Protein AF-A0A8H3LW29-F1 (afdb_monomer_lite)

InterPro domains:
  IPR013126 Heat shock protein 70 family [PF00012] (15-102)
  IPR013126 Heat shock protein 70 family [PTHR19375] (16-103)

Foldseek 3Di:
DDDDDDAAADPDDDPRHDHPLLRVQVVVVVVCVVVVDQEEEDEDAPPDDPSSVVSNVVNDPYHYDYPVVVVCVVVVVVPPPPDWDWDWDWDDDPPDTDIDIDIDDPPD

Sequence (108 aa):
MKEYIFVSSCSKTIKDCFISEEIISVLLEKLKERAKVKNAVIIVPIYLNISQYHSIKDTSLINFINSPITTTFAYGTNAKATEELSTLVFDLDCGIHNVSVLMKDLLK

pLDDT: mean 75.8, std 12.17, range [42.94, 90.06]

Organism: NCBI:txid94130

Structure (mmCIF, N/CA/C/O backbone):
data_AF-A0A8H3LW29-F1
#
_entry.id   AF-A0A8H3LW29-F1
#
loop_
_atom_site.group_PDB
_atom_site.id
_atom_site.type_symbol
_atom_site.label_atom_id
_atom_site.label_alt_id
_atom_site.label_comp_id
_atom_site.label_asym_id
_atom_site.label_entity_id
_atom_site.label_seq_id
_atom_site.pdbx_PDB_ins_code
_atom_site.Cartn_x
_atom_site.Cartn_y
_atom_site.Cartn_z
_atom_site.occupancy
_atom_site.B_iso_or_equiv
_atom_site.auth_seq_id
_atom_site.auth_comp_id
_atom_site.auth_asym_id
_atom_site.auth_atom_id
_atom_site.pdbx_PDB_model_num
ATOM 1 N N . MET A 1 1 ? 1.221 -22.840 -15.344 1.00 42.94 1 MET A N 1
ATOM 2 C CA . MET A 1 1 ? 2.519 -22.214 -15.677 1.00 42.94 1 MET A CA 1
ATOM 3 C C . MET A 1 1 ? 2.640 -20.958 -14.824 1.00 42.94 1 MET A C 1
ATOM 5 O O . MET A 1 1 ? 1.736 -20.137 -14.893 1.00 42.94 1 MET A O 1
ATOM 9 N N . LYS A 1 2 ? 3.632 -20.856 -13.927 1.00 46.53 2 LYS A N 1
ATOM 10 C CA . LYS A 1 2 ? 3.845 -19.619 -13.155 1.00 46.53 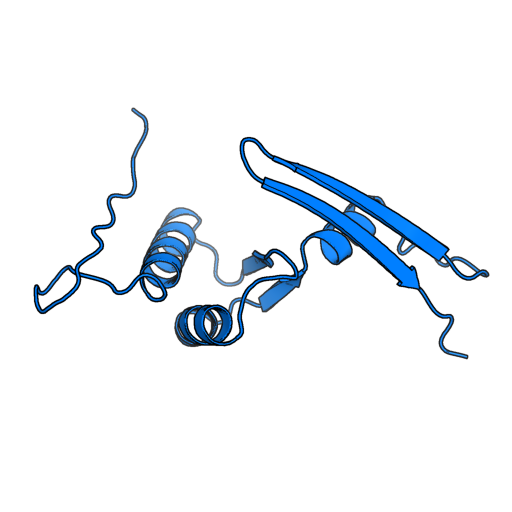2 LYS A CA 1
ATOM 11 C C . LYS A 1 2 ? 4.530 -18.620 -14.083 1.00 46.53 2 LYS A C 1
ATOM 13 O O . LYS A 1 2 ? 5.613 -18.903 -14.582 1.00 46.53 2 LYS A O 1
ATOM 18 N N . GLU A 1 3 ? 3.863 -17.514 -14.371 1.00 60.34 3 GLU A N 1
ATOM 19 C CA . GLU A 1 3 ? 4.454 -16.411 -15.122 1.00 60.34 3 GLU A CA 1
ATOM 20 C C . GLU A 1 3 ? 5.326 -15.599 -14.169 1.00 60.34 3 GLU A C 1
ATOM 22 O O . GLU A 1 3 ? 4.842 -15.082 -13.162 1.00 60.34 3 GLU A O 1
ATOM 27 N N . TYR A 1 4 ? 6.615 -15.523 -14.474 1.00 66.00 4 TYR A N 1
ATOM 28 C CA . TYR A 1 4 ? 7.574 -14.725 -13.725 1.00 66.00 4 TYR A CA 1
ATOM 29 C C . TYR A 1 4 ? 7.769 -13.386 -14.434 1.00 66.00 4 TYR A C 1
ATOM 31 O O . TYR A 1 4 ? 7.912 -13.340 -15.656 1.00 66.00 4 TYR A O 1
ATOM 39 N N . ILE A 1 5 ? 7.788 -12.295 -13.668 1.00 67.62 5 ILE A N 1
ATOM 40 C CA . ILE A 1 5 ? 8.207 -10.988 -14.173 1.00 67.62 5 ILE A CA 1
ATOM 41 C C . ILE A 1 5 ? 9.724 -10.917 -14.000 1.00 67.62 5 ILE A C 1
ATOM 43 O O . ILE A 1 5 ? 10.217 -10.824 -12.880 1.00 67.62 5 ILE A O 1
ATOM 47 N N . PHE A 1 6 ? 10.460 -10.994 -15.107 1.00 68.75 6 PHE A N 1
ATOM 48 C CA . PHE A 1 6 ? 11.908 -10.807 -15.102 1.00 68.75 6 PHE A CA 1
ATOM 49 C C . PHE A 1 6 ? 12.242 -9.312 -15.107 1.00 68.75 6 PHE A C 1
ATOM 51 O O . PHE A 1 6 ? 11.729 -8.564 -15.945 1.00 68.75 6 PHE A O 1
ATOM 58 N N . VAL A 1 7 ? 13.100 -8.895 -14.173 1.00 66.69 7 VAL A N 1
ATOM 59 C CA . VAL A 1 7 ? 13.692 -7.553 -14.117 1.00 66.69 7 VAL A CA 1
ATOM 60 C C . VAL A 1 7 ? 15.190 -7.694 -13.842 1.00 66.69 7 VAL A C 1
ATOM 62 O O . VAL A 1 7 ? 15.580 -8.446 -12.950 1.00 66.69 7 VAL A O 1
ATOM 65 N N . SER A 1 8 ? 16.024 -6.997 -14.615 1.00 66.62 8 SER A N 1
ATOM 66 C CA . SER A 1 8 ? 17.485 -6.976 -14.465 1.0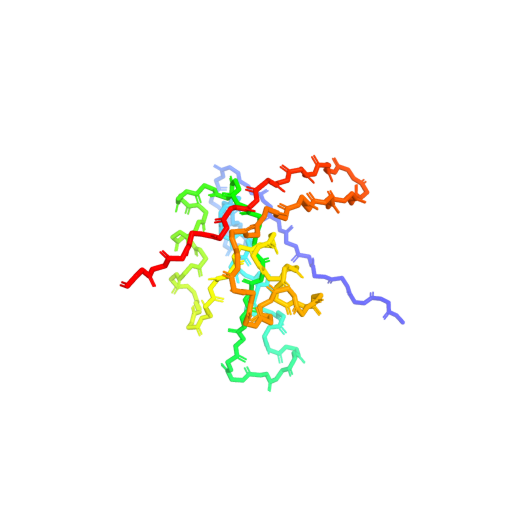0 66.62 8 SER A CA 1
ATOM 67 C C . SER A 1 8 ? 17.973 -5.647 -13.882 1.00 66.62 8 SER A C 1
ATOM 69 O O . SER A 1 8 ? 17.593 -4.580 -14.359 1.00 66.62 8 SER A O 1
ATOM 71 N N . SER A 1 9 ? 18.840 -5.729 -12.869 1.00 63.97 9 SER A N 1
ATOM 72 C CA . SER A 1 9 ? 19.538 -4.598 -12.236 1.00 63.97 9 SER A CA 1
ATOM 73 C C . SER A 1 9 ? 20.961 -4.471 -12.805 1.00 63.97 9 SER A C 1
ATOM 75 O O . SER A 1 9 ? 21.664 -5.480 -12.878 1.00 63.97 9 SER A O 1
ATOM 77 N N . CYS A 1 10 ? 21.410 -3.266 -13.188 1.00 63.16 10 CYS A N 1
ATOM 78 C CA . CYS A 1 10 ? 22.808 -3.011 -13.592 1.00 63.16 10 CYS A CA 1
ATOM 79 C C . CYS A 1 10 ? 23.356 -1.710 -13.006 1.00 63.16 10 CYS A C 1
ATOM 81 O O . CYS A 1 10 ? 22.621 -0.759 -12.762 1.00 63.16 10 CYS A O 1
ATOM 83 N N . SER A 1 11 ? 24.689 -1.624 -12.927 1.00 59.44 11 SER A N 1
ATOM 84 C CA . SER A 1 11 ? 25.425 -0.413 -12.550 1.00 59.44 11 SER A CA 1
ATOM 85 C C . SER A 1 11 ? 25.751 0.551 -13.707 1.00 59.44 11 SER A C 1
ATOM 87 O O . SER A 1 11 ? 26.302 1.614 -13.423 1.00 59.44 11 SER A O 1
ATOM 89 N N . LYS A 1 12 ? 25.447 0.229 -14.985 1.00 45.25 12 LYS A N 1
ATOM 90 C CA . LYS A 1 12 ? 25.568 1.146 -16.151 1.00 45.25 12 LYS A CA 1
ATOM 91 C C . LYS A 1 12 ? 24.975 0.603 -17.475 1.00 45.25 12 LYS A C 1
ATOM 93 O O . LYS A 1 12 ? 25.198 -0.547 -17.834 1.00 45.25 12 LYS A O 1
ATOM 98 N N . THR A 1 13 ? 24.291 1.502 -18.194 1.00 47.59 13 THR A N 1
ATOM 99 C CA . THR A 1 13 ? 24.098 1.649 -19.662 1.00 47.59 13 THR A CA 1
ATOM 100 C C . THR A 1 13 ? 23.774 0.416 -20.532 1.00 47.59 13 THR A C 1
ATOM 102 O O . THR A 1 13 ? 24.499 0.110 -21.477 1.00 47.59 13 THR A O 1
ATOM 105 N N . ILE A 1 14 ? 22.627 -0.233 -20.309 1.00 51.50 14 ILE A N 1
ATOM 106 C CA . ILE A 1 14 ? 21.971 -1.127 -21.290 1.00 51.50 14 ILE A CA 1
ATOM 107 C C . ILE A 1 14 ? 20.490 -0.720 -21.375 1.00 51.50 14 ILE A C 1
ATOM 109 O O . ILE A 1 14 ? 19.913 -0.356 -20.356 1.00 51.50 14 ILE A O 1
ATOM 113 N N . LYS A 1 15 ? 19.880 -0.758 -22.573 1.00 55.25 15 LYS A N 1
ATOM 114 C CA . LYS A 1 15 ? 18.501 -0.286 -22.855 1.00 55.25 15 LYS A CA 1
ATOM 115 C C . LYS A 1 15 ? 17.388 -0.930 -22.003 1.00 55.25 15 LYS A C 1
ATOM 117 O O . LYS A 1 15 ? 16.316 -0.347 -21.935 1.00 55.25 15 LYS A O 1
ATOM 122 N N . ASP A 1 16 ? 17.669 -2.052 -21.338 1.00 60.72 16 ASP A N 1
ATOM 123 C CA . ASP A 1 16 ? 16.745 -2.782 -20.451 1.00 60.72 16 ASP A CA 1
ATOM 124 C C . ASP A 1 16 ? 17.262 -2.878 -19.003 1.00 60.72 16 ASP A C 1
ATOM 126 O O . ASP A 1 16 ? 16.926 -3.816 -18.274 1.00 60.72 16 ASP A O 1
ATOM 130 N N . CYS A 1 17 ? 18.141 -1.959 -18.590 1.00 63.06 17 CYS A N 1
ATOM 131 C CA . CYS A 1 17 ? 18.672 -1.957 -17.234 1.00 63.06 17 CYS A CA 1
ATOM 132 C C . CYS A 1 17 ? 18.145 -0.810 -16.383 1.00 63.06 17 CYS A C 1
ATOM 134 O O . CYS A 1 17 ? 18.169 0.347 -16.793 1.00 63.06 17 CYS A O 1
ATOM 136 N N . PHE A 1 18 ? 17.708 -1.183 -15.181 1.00 70.81 18 PHE A N 1
ATOM 137 C CA . PHE A 1 18 ? 17.049 -0.317 -14.216 1.00 70.81 18 PHE A CA 1
ATOM 138 C C . PHE A 1 18 ? 17.931 -0.157 -12.983 1.00 70.81 18 PHE A C 1
ATOM 140 O O . PHE A 1 18 ? 18.557 -1.123 -12.521 1.00 70.81 18 PHE A O 1
ATOM 147 N N . ILE A 1 19 ? 17.961 1.053 -12.428 1.00 76.81 19 ILE A N 1
ATOM 148 C CA . ILE A 1 19 ? 18.469 1.241 -11.066 1.00 76.81 19 ILE A CA 1
ATOM 149 C C . ILE A 1 19 ? 17.484 0.627 -10.067 1.00 76.81 19 ILE A C 1
ATOM 151 O O . ILE A 1 19 ? 16.308 0.428 -10.379 1.00 76.81 19 ILE A O 1
ATOM 155 N N . SER A 1 20 ? 17.958 0.304 -8.864 1.00 78.00 20 SER A N 1
ATOM 156 C CA . SER A 1 20 ? 17.161 -0.376 -7.832 1.00 78.00 20 SER A CA 1
ATOM 157 C C . SER A 1 20 ? 15.811 0.299 -7.575 1.00 78.00 20 SER A C 1
ATOM 159 O O . SER A 1 20 ? 14.810 -0.374 -7.341 1.00 78.00 20 SER A O 1
ATOM 161 N N . GLU A 1 21 ? 15.777 1.625 -7.652 1.00 74.94 21 GLU A N 1
ATOM 162 C CA . GLU A 1 21 ? 14.596 2.448 -7.434 1.00 74.94 21 GLU A CA 1
ATOM 163 C C . GLU A 1 21 ? 13.580 2.370 -8.590 1.00 74.94 21 GLU A C 1
ATOM 165 O O . GLU A 1 21 ? 12.377 2.418 -8.344 1.00 74.94 21 GLU A O 1
ATOM 170 N N . GLU A 1 22 ? 14.034 2.185 -9.833 1.00 76.31 22 GLU A N 1
ATOM 171 C CA . GLU A 1 22 ? 13.180 2.088 -11.030 1.00 76.31 22 GLU A CA 1
ATOM 172 C C . GLU A 1 22 ? 12.546 0.700 -11.194 1.00 76.31 22 GLU A C 1
ATOM 174 O O . GLU A 1 22 ? 11.478 0.562 -11.794 1.00 76.31 22 GLU A O 1
ATOM 179 N N . ILE A 1 23 ? 13.172 -0.340 -10.630 1.00 81.81 23 ILE A N 1
ATOM 180 C CA . ILE A 1 23 ? 12.678 -1.726 -10.689 1.00 81.81 23 ILE A CA 1
ATOM 181 C C . ILE A 1 23 ? 11.256 -1.831 -10.130 1.00 81.81 23 ILE A C 1
ATOM 183 O O . ILE A 1 23 ? 10.413 -2.534 -10.694 1.00 81.81 23 ILE A O 1
ATOM 187 N N . ILE A 1 24 ? 10.981 -1.130 -9.027 1.00 80.81 24 ILE A N 1
ATOM 188 C CA . ILE A 1 24 ? 9.670 -1.161 -8.371 1.00 80.81 24 ILE A CA 1
ATOM 189 C C . ILE A 1 24 ? 8.610 -0.542 -9.284 1.00 80.81 24 ILE A C 1
ATOM 191 O O . ILE A 1 24 ? 7.523 -1.097 -9.430 1.00 80.81 24 ILE A O 1
ATOM 195 N N . SER A 1 25 ? 8.936 0.558 -9.954 1.00 80.38 25 SER A N 1
ATOM 196 C CA . SER A 1 25 ? 8.022 1.246 -10.861 1.00 80.38 25 SER A CA 1
ATOM 197 C C . SER A 1 25 ? 7.628 0.380 -12.057 1.00 80.38 25 SER A C 1
ATOM 199 O O . SER A 1 25 ? 6.440 0.194 -12.327 1.00 80.38 25 SER A O 1
ATOM 201 N N . VAL A 1 26 ? 8.608 -0.260 -12.703 1.00 82.75 26 VAL A N 1
ATOM 202 C CA . VAL A 1 26 ? 8.370 -1.196 -13.819 1.00 82.75 26 VAL A CA 1
ATOM 203 C C . VAL A 1 26 ? 7.497 -2.372 -13.383 1.00 82.75 26 VAL A C 1
ATOM 205 O O . VAL A 1 26 ? 6.607 -2.812 -14.116 1.00 82.75 26 VAL A O 1
ATOM 208 N N . LEU A 1 27 ? 7.738 -2.903 -12.182 1.00 85.00 27 LEU A N 1
ATOM 209 C CA . LEU A 1 27 ? 6.936 -3.990 -11.632 1.00 85.00 27 LEU A CA 1
ATOM 210 C C . LEU A 1 27 ? 5.476 -3.562 -11.435 1.00 85.00 27 LEU A C 1
ATOM 212 O O . LEU A 1 27 ? 4.564 -4.306 -11.796 1.00 85.00 27 LEU A O 1
ATOM 216 N N . LEU A 1 28 ? 5.245 -2.370 -10.887 1.00 85.31 28 LEU A N 1
ATOM 217 C CA . LEU A 1 28 ? 3.903 -1.864 -10.605 1.00 85.31 28 LEU A CA 1
ATOM 218 C C . LEU A 1 28 ? 3.104 -1.565 -11.872 1.00 85.31 28 LEU A C 1
ATOM 220 O O . LEU A 1 28 ? 1.918 -1.894 -11.922 1.00 85.31 28 LEU A O 1
ATOM 224 N N . GLU A 1 29 ? 3.737 -1.020 -12.910 1.00 83.06 29 GLU A N 1
ATOM 225 C CA . GLU A 1 29 ? 3.097 -0.838 -14.217 1.00 83.06 29 GLU A CA 1
ATOM 226 C C . GLU A 1 29 ? 2.637 -2.177 -14.803 1.00 83.06 29 GLU A C 1
ATOM 228 O O . GLU A 1 29 ? 1.467 -2.326 -15.170 1.00 83.06 29 GLU A O 1
ATOM 233 N N . LYS A 1 30 ? 3.511 -3.193 -14.788 1.00 85.56 30 LYS A N 1
ATOM 234 C CA . LYS A 1 30 ? 3.173 -4.546 -15.261 1.00 85.56 30 LYS A CA 1
ATOM 235 C C . LYS A 1 30 ? 2.051 -5.187 -14.445 1.00 85.56 30 LYS A C 1
ATOM 237 O O . LYS A 1 30 ? 1.167 -5.839 -15.004 1.00 85.56 30 LYS A O 1
ATOM 242 N N . LEU A 1 31 ? 2.055 -5.010 -13.122 1.00 86.69 31 LEU A N 1
ATOM 243 C CA . LEU A 1 31 ? 0.985 -5.507 -12.252 1.00 86.69 31 LEU A CA 1
ATOM 244 C C . LEU A 1 31 ? -0.348 -4.810 -12.547 1.00 86.69 31 LEU A C 1
ATOM 246 O O . LEU A 1 31 ? -1.383 -5.477 -12.608 1.00 86.69 31 LEU A O 1
ATOM 250 N N . LYS A 1 32 ? -0.331 -3.494 -12.780 1.00 84.81 32 LYS A N 1
ATOM 251 C CA . LYS A 1 32 ? -1.523 -2.713 -13.131 1.00 84.81 32 LYS A CA 1
ATOM 252 C C . LYS A 1 32 ? -2.114 -3.146 -14.470 1.00 84.81 32 LYS A C 1
ATOM 254 O O . LYS A 1 32 ? -3.329 -3.336 -14.554 1.00 84.81 32 LYS A O 1
ATOM 259 N N . GLU A 1 33 ? -1.274 -3.336 -15.487 1.00 85.44 33 GLU A N 1
ATOM 260 C CA . GLU A 1 33 ? -1.690 -3.823 -16.807 1.00 85.44 33 GLU A CA 1
ATOM 261 C C . GLU A 1 33 ? -2.368 -5.193 -16.692 1.00 85.44 33 GLU A C 1
ATOM 263 O O . GLU A 1 33 ? -3.481 -5.393 -17.184 1.00 85.44 33 GLU A O 1
ATOM 268 N N . ARG A 1 34 ? -1.745 -6.111 -15.946 1.00 86.81 34 ARG A N 1
ATOM 269 C CA . ARG A 1 34 ? -2.271 -7.460 -15.717 1.00 86.81 34 ARG A CA 1
ATOM 270 C C . ARG A 1 34 ? -3.598 -7.454 -14.959 1.00 86.81 34 ARG A C 1
ATOM 272 O O . ARG A 1 34 ? -4.502 -8.211 -15.306 1.00 86.81 34 ARG A O 1
ATOM 279 N N . ALA A 1 35 ? -3.718 -6.619 -13.930 1.00 88.12 35 ALA A N 1
ATOM 280 C CA . ALA A 1 35 ? -4.931 -6.507 -13.124 1.00 88.12 35 ALA A CA 1
ATOM 281 C C . ALA A 1 35 ? -6.060 -5.732 -13.830 1.00 88.12 35 ALA A C 1
ATOM 283 O O . ALA A 1 35 ? -7.205 -5.802 -13.389 1.00 88.12 35 ALA A O 1
ATOM 284 N N . LYS A 1 36 ? -5.762 -5.004 -14.919 1.00 88.94 36 LYS A N 1
ATOM 285 C CA . LYS A 1 36 ? -6.709 -4.160 -15.672 1.00 88.94 36 LYS A CA 1
ATOM 286 C C . LYS A 1 36 ? -7.461 -3.154 -14.787 1.00 88.94 36 LYS A C 1
ATOM 288 O O . LYS A 1 36 ? -8.649 -2.901 -14.985 1.00 88.94 36 LYS A O 1
ATOM 293 N N . VAL A 1 37 ? -6.771 -2.560 -13.811 1.00 86.31 37 VAL A N 1
ATOM 294 C CA . VAL A 1 37 ? -7.348 -1.567 -12.886 1.00 86.31 37 VAL A CA 1
ATOM 295 C C . VAL A 1 37 ? -6.952 -0.140 -13.267 1.00 86.31 37 VAL A C 1
ATOM 297 O O . VAL A 1 37 ? -5.814 0.128 -13.653 1.00 86.31 37 VAL A O 1
ATOM 300 N N . LYS A 1 38 ? -7.891 0.807 -13.137 1.00 83.75 38 LYS A N 1
ATOM 301 C CA . LYS A 1 38 ? -7.618 2.237 -13.384 1.00 83.75 38 LYS A CA 1
ATOM 302 C C . LYS A 1 38 ? -6.861 2.877 -12.222 1.00 83.75 38 LYS A C 1
ATOM 304 O O . LYS A 1 38 ? -5.837 3.525 -12.441 1.00 83.75 38 LYS A O 1
ATOM 309 N N . ASN A 1 39 ? -7.350 2.624 -11.010 1.00 83.12 39 ASN A N 1
ATOM 310 C CA . ASN A 1 39 ? -6.825 3.154 -9.759 1.00 83.12 39 ASN A CA 1
ATOM 311 C C . ASN A 1 39 ? -6.426 1.992 -8.854 1.00 83.12 39 ASN A C 1
ATOM 313 O O . ASN A 1 39 ? -7.115 0.972 -8.815 1.00 83.12 39 ASN A O 1
ATOM 317 N N . ALA A 1 40 ? -5.337 2.170 -8.121 1.00 84.94 40 ALA A N 1
ATOM 318 C CA . ALA A 1 40 ? -4.884 1.235 -7.108 1.00 84.94 40 ALA A CA 1
ATOM 319 C C . ALA A 1 40 ? -4.390 2.017 -5.888 1.00 84.94 40 ALA A C 1
ATOM 321 O O . ALA A 1 40 ? -4.105 3.214 -5.978 1.00 84.94 40 ALA A O 1
ATOM 322 N N . VAL A 1 41 ? -4.307 1.324 -4.758 1.00 86.81 41 VAL A N 1
ATOM 323 C CA . VAL A 1 41 ? -3.605 1.780 -3.561 1.00 86.81 41 VAL A CA 1
ATOM 324 C C . VAL A 1 41 ? -2.526 0.745 -3.282 1.00 86.81 41 VAL A C 1
ATOM 326 O O . VAL A 1 41 ? -2.831 -0.447 -3.242 1.00 86.81 41 VAL A O 1
ATOM 329 N N . ILE A 1 42 ? -1.278 1.182 -3.130 1.00 86.56 42 ILE A N 1
ATOM 330 C CA . ILE A 1 42 ? -0.168 0.295 -2.775 1.00 86.56 42 ILE A CA 1
ATOM 331 C C . ILE A 1 42 ? 0.117 0.450 -1.290 1.00 86.56 42 ILE A C 1
ATOM 333 O O . ILE A 1 42 ? 0.287 1.558 -0.778 1.00 86.56 42 ILE A O 1
ATOM 337 N N . ILE A 1 43 ? 0.186 -0.688 -0.612 1.00 87.81 43 ILE A N 1
ATOM 338 C CA . ILE A 1 43 ? 0.574 -0.767 0.787 1.00 87.81 43 ILE A CA 1
ATOM 339 C C . ILE A 1 43 ? 2.099 -0.877 0.840 1.00 87.81 43 ILE A C 1
ATOM 341 O O . ILE A 1 43 ? 2.666 -1.791 0.245 1.00 87.81 43 ILE A O 1
ATOM 345 N N . VAL A 1 44 ? 2.757 0.055 1.530 1.00 84.88 44 VAL A N 1
ATOM 346 C CA . VAL A 1 44 ? 4.222 0.090 1.678 1.00 84.88 44 VAL A CA 1
ATOM 347 C C . VAL A 1 44 ? 4.639 0.039 3.145 1.00 84.88 44 VAL A C 1
ATOM 349 O O . VAL A 1 44 ? 3.890 0.490 4.015 1.00 84.88 44 VAL A O 1
ATOM 352 N N . PRO A 1 45 ? 5.832 -0.480 3.467 1.00 84.50 45 PRO A N 1
ATOM 353 C CA . PRO A 1 45 ? 6.357 -0.397 4.823 1.00 84.50 45 PRO A CA 1
ATOM 354 C C . PRO A 1 45 ? 6.652 1.054 5.238 1.00 84.50 45 PRO A C 1
ATOM 356 O O . PRO A 1 45 ? 7.031 1.874 4.405 1.00 84.50 45 PRO A O 1
ATOM 359 N N . ILE A 1 46 ? 6.546 1.363 6.538 1.00 80.75 46 ILE A N 1
ATOM 360 C CA . ILE A 1 46 ? 6.830 2.712 7.081 1.00 80.75 46 ILE A CA 1
ATOM 361 C C . ILE A 1 46 ? 8.266 3.175 6.805 1.00 80.75 46 ILE A C 1
ATOM 363 O O . ILE A 1 46 ? 8.518 4.369 6.686 1.00 80.75 46 ILE A O 1
ATOM 367 N N . TYR A 1 47 ? 9.211 2.244 6.724 1.00 80.06 47 TYR A N 1
ATOM 368 C CA . TYR A 1 47 ? 10.631 2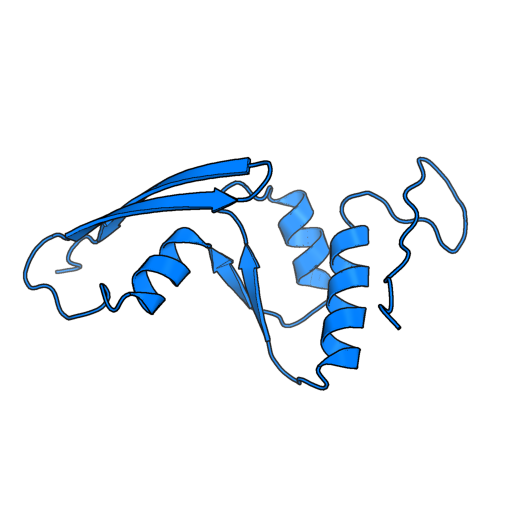.546 6.551 1.00 80.06 47 TYR A CA 1
ATOM 369 C C . TYR A 1 47 ? 11.045 2.732 5.084 1.00 80.06 47 TYR A C 1
ATOM 371 O O . TYR A 1 47 ? 12.242 2.812 4.804 1.00 80.06 47 TYR A O 1
ATOM 379 N N . LEU A 1 48 ? 10.095 2.779 4.140 1.00 81.31 48 LEU A N 1
ATOM 380 C CA . LEU A 1 48 ? 10.409 3.087 2.747 1.00 81.31 48 LEU A CA 1
ATOM 381 C C . LEU A 1 48 ? 11.064 4.472 2.672 1.00 81.31 48 LEU A C 1
ATOM 383 O O . LEU A 1 48 ? 10.543 5.451 3.210 1.00 81.31 48 LEU A O 1
ATOM 387 N N . ASN A 1 49 ? 12.220 4.558 2.016 1.00 81.00 49 ASN A N 1
ATOM 388 C CA . ASN A 1 49 ? 12.939 5.821 1.944 1.00 81.00 49 ASN A CA 1
ATOM 389 C C . ASN A 1 49 ? 12.294 6.779 0.921 1.00 81.00 49 ASN A C 1
ATOM 391 O O . ASN A 1 49 ? 11.537 6.387 0.029 1.00 81.00 49 ASN A O 1
ATOM 395 N N . ILE A 1 50 ? 12.607 8.068 1.061 1.00 77.62 50 ILE A N 1
ATOM 396 C CA . ILE A 1 50 ? 12.021 9.134 0.240 1.00 77.62 50 ILE A CA 1
ATOM 397 C C . ILE A 1 50 ? 12.414 8.986 -1.242 1.00 77.62 50 ILE A C 1
ATOM 399 O O . ILE A 1 50 ? 11.585 9.231 -2.116 1.00 77.62 50 ILE A O 1
ATOM 403 N N . SER A 1 51 ? 13.639 8.545 -1.552 1.00 79.88 51 SER A N 1
ATOM 404 C CA . SER A 1 51 ? 14.091 8.378 -2.943 1.00 79.88 51 SER A CA 1
ATOM 405 C C . SER A 1 51 ? 13.339 7.264 -3.676 1.00 79.88 51 SER A C 1
ATOM 407 O O . SER A 1 51 ? 12.914 7.456 -4.816 1.00 79.88 51 SER A O 1
ATOM 409 N N . GLN A 1 52 ? 13.099 6.132 -3.013 1.00 77.00 52 GLN A N 1
ATOM 410 C CA . GLN A 1 52 ? 12.245 5.055 -3.510 1.00 77.00 52 GLN A CA 1
ATOM 411 C C . GLN A 1 52 ? 10.813 5.556 -3.677 1.00 77.00 52 GLN A C 1
ATOM 413 O O . GLN A 1 52 ? 10.221 5.357 -4.731 1.00 77.00 52 GLN A O 1
ATOM 418 N N . TYR A 1 53 ? 10.271 6.274 -2.688 1.00 80.75 53 TYR A N 1
ATOM 419 C CA . TYR A 1 53 ? 8.923 6.836 -2.779 1.00 80.75 53 TYR A CA 1
ATOM 420 C C . TYR A 1 53 ? 8.743 7.744 -4.004 1.00 80.75 53 TYR A C 1
ATOM 422 O O . TYR A 1 53 ? 7.770 7.586 -4.739 1.00 80.75 53 TYR A O 1
ATOM 430 N N . HIS A 1 54 ? 9.682 8.661 -4.258 1.00 78.50 54 HIS A N 1
ATOM 431 C CA . HIS A 1 54 ? 9.641 9.530 -5.438 1.00 78.50 54 HIS A CA 1
ATOM 432 C C . HIS A 1 54 ? 9.709 8.738 -6.741 1.00 78.50 54 HIS A C 1
ATOM 434 O O . HIS A 1 54 ? 8.872 8.939 -7.617 1.00 78.50 54 HIS A O 1
ATOM 440 N N . SER A 1 55 ? 10.633 7.779 -6.819 1.00 76.06 55 SER A N 1
ATOM 441 C CA . SER A 1 55 ? 10.819 6.948 -8.014 1.00 76.06 55 SER A CA 1
ATOM 442 C C . SER A 1 55 ? 9.557 6.165 -8.377 1.00 76.06 55 SER A C 1
ATOM 444 O O . SER A 1 55 ? 9.258 5.973 -9.554 1.00 76.06 55 SER A O 1
ATOM 446 N N . ILE A 1 56 ? 8.776 5.757 -7.372 1.00 74.75 56 ILE A N 1
ATOM 447 C CA . ILE A 1 56 ? 7.517 5.043 -7.580 1.00 74.75 56 ILE A CA 1
ATOM 448 C C . ILE A 1 56 ? 6.365 6.011 -7.888 1.00 74.75 56 ILE A C 1
ATOM 450 O O . ILE A 1 56 ? 5.585 5.769 -8.813 1.00 74.75 56 ILE A O 1
ATOM 454 N N . LYS A 1 57 ? 6.247 7.109 -7.135 1.00 72.19 57 LYS A N 1
ATOM 455 C CA . LYS A 1 57 ? 5.153 8.083 -7.265 1.00 72.19 57 LYS A CA 1
ATOM 456 C C . LYS A 1 57 ? 5.051 8.670 -8.671 1.00 72.19 57 LYS A C 1
ATOM 458 O O . LYS A 1 57 ? 3.942 8.877 -9.157 1.00 72.19 57 LYS A O 1
ATOM 463 N N . ASP A 1 58 ? 6.182 8.898 -9.326 1.00 66.19 58 ASP A N 1
ATOM 464 C CA . ASP A 1 58 ? 6.211 9.531 -10.645 1.00 66.19 58 ASP A CA 1
ATOM 465 C C . ASP A 1 58 ? 5.668 8.621 -11.765 1.00 66.19 58 ASP A C 1
ATOM 467 O O . ASP A 1 58 ? 5.259 9.111 -12.816 1.00 66.19 58 ASP A O 1
ATOM 471 N N . THR A 1 59 ? 5.584 7.306 -11.538 1.00 62.12 59 THR A N 1
ATOM 472 C CA . THR A 1 59 ? 5.160 6.333 -12.566 1.00 62.12 59 THR A CA 1
ATOM 473 C C . THR A 1 59 ? 3.673 6.012 -12.556 1.00 62.12 59 THR A C 1
ATOM 475 O O . THR A 1 59 ? 3.136 5.460 -13.515 1.00 62.12 59 THR A O 1
ATOM 478 N N . SER A 1 60 ? 2.946 6.365 -11.493 1.00 57.81 60 SER A N 1
ATOM 479 C CA . SER A 1 60 ? 1.536 6.006 -11.417 1.00 57.81 60 SER A CA 1
ATOM 480 C C . SER A 1 60 ? 0.756 6.863 -10.421 1.00 57.81 60 SER A C 1
ATOM 482 O O . SER A 1 60 ? 1.203 7.127 -9.311 1.00 57.81 60 SER A O 1
ATOM 484 N N . LEU A 1 61 ? -0.462 7.263 -10.813 1.00 59.09 61 LEU A N 1
ATOM 485 C CA . LEU A 1 61 ? -1.514 7.840 -9.955 1.00 59.09 61 LEU A CA 1
ATOM 486 C C . LEU A 1 61 ? -2.010 6.812 -8.912 1.00 59.09 61 LEU A C 1
ATOM 488 O O . LEU A 1 61 ? -3.197 6.496 -8.831 1.00 59.09 61 LEU A O 1
ATOM 492 N N . ILE A 1 62 ? -1.089 6.209 -8.171 1.00 69.56 62 ILE A N 1
ATOM 493 C CA . ILE A 1 62 ? -1.348 5.207 -7.154 1.00 69.56 62 ILE A CA 1
ATOM 494 C C . ILE A 1 62 ? -1.059 5.852 -5.807 1.00 69.56 62 ILE A C 1
ATOM 496 O O . ILE A 1 62 ? 0.028 6.370 -5.559 1.00 69.56 62 ILE A O 1
ATOM 500 N N . ASN A 1 63 ? -2.066 5.854 -4.940 1.00 78.44 63 ASN A N 1
ATOM 501 C CA . ASN A 1 63 ? -1.886 6.339 -3.582 1.00 78.44 63 ASN A CA 1
ATOM 502 C C . ASN A 1 63 ? -1.109 5.292 -2.780 1.00 78.44 63 ASN A C 1
ATOM 504 O O . ASN A 1 63 ? -1.383 4.095 -2.881 1.0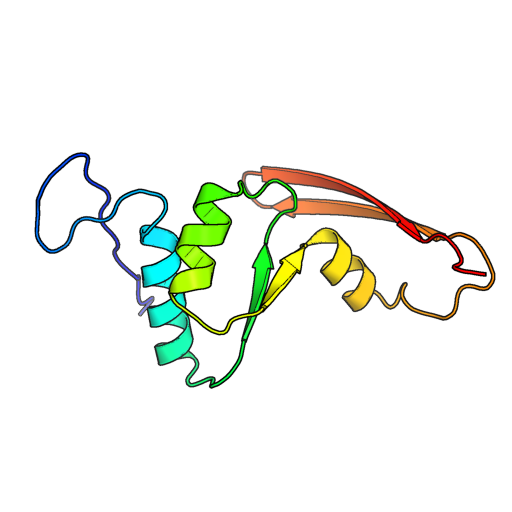0 78.44 63 ASN A O 1
ATOM 508 N N . PHE A 1 64 ? -0.168 5.753 -1.963 1.00 83.44 64 PHE A N 1
ATOM 509 C CA . PHE A 1 64 ? 0.570 4.907 -1.035 1.00 83.44 64 PHE A CA 1
ATOM 510 C C . PHE A 1 64 ? -0.028 5.029 0.351 1.00 83.44 64 PHE A C 1
ATOM 512 O O . PHE A 1 64 ? -0.339 6.130 0.808 1.00 83.44 64 PHE A O 1
ATOM 519 N N . ILE A 1 65 ? -0.156 3.897 1.023 1.00 87.50 65 ILE A N 1
ATOM 520 C CA . ILE A 1 65 ? -0.560 3.842 2.418 1.00 87.50 65 ILE A CA 1
ATOM 521 C C . ILE A 1 65 ? 0.431 2.981 3.190 1.00 87.50 65 ILE A C 1
ATOM 523 O O . ILE A 1 65 ? 0.924 1.967 2.696 1.00 87.50 65 ILE A O 1
ATOM 527 N N . ASN A 1 66 ? 0.728 3.386 4.418 1.00 87.06 66 ASN A N 1
ATOM 528 C CA . ASN A 1 66 ? 1.615 2.618 5.275 1.00 87.06 66 ASN A CA 1
ATOM 529 C C . ASN A 1 66 ? 0.932 1.312 5.707 1.00 87.06 66 ASN A C 1
ATOM 531 O O . ASN A 1 66 ? -0.232 1.312 6.121 1.00 87.06 66 ASN A O 1
ATOM 535 N N . SER A 1 67 ? 1.683 0.213 5.666 1.00 87.12 67 SER A N 1
ATOM 536 C CA . SER A 1 67 ? 1.261 -1.127 6.086 1.00 87.12 67 SER A CA 1
ATOM 537 C C . SER A 1 67 ? 0.588 -1.146 7.458 1.00 87.12 67 SER A C 1
ATOM 539 O O . SER A 1 67 ? -0.596 -1.475 7.513 1.00 87.12 67 SER A O 1
ATOM 541 N N . PRO A 1 68 ? 1.216 -0.685 8.557 1.00 88.50 68 PRO A N 1
ATOM 542 C CA . PRO A 1 68 ? 0.608 -0.822 9.881 1.00 88.50 68 PRO A CA 1
ATOM 543 C C . PRO A 1 68 ? -0.696 -0.025 10.032 1.00 88.50 68 PRO A C 1
ATOM 545 O O . PRO A 1 68 ? -1.625 -0.476 10.707 1.00 88.50 68 PRO A O 1
ATOM 548 N N . ILE A 1 69 ? -0.809 1.130 9.366 1.00 86.88 69 ILE A N 1
ATOM 549 C CA . ILE A 1 69 ? -2.050 1.915 9.333 1.00 86.88 69 ILE A CA 1
ATOM 550 C C . ILE A 1 69 ? -3.143 1.130 8.599 1.00 86.88 69 ILE A C 1
ATOM 552 O O . ILE A 1 69 ? -4.265 1.013 9.088 1.00 86.88 69 ILE A O 1
ATOM 556 N N . THR A 1 70 ? -2.812 0.544 7.450 1.00 88.44 70 THR A N 1
ATOM 557 C CA . THR A 1 70 ? -3.755 -0.265 6.664 1.00 88.44 70 THR A CA 1
ATOM 558 C C . THR A 1 70 ? -4.208 -1.502 7.423 1.00 88.44 70 THR A C 1
ATOM 560 O O . THR A 1 70 ? -5.395 -1.817 7.417 1.00 88.44 70 THR A O 1
ATOM 563 N N . THR A 1 71 ? -3.293 -2.162 8.131 1.00 88.31 71 THR A N 1
ATOM 564 C CA . THR A 1 71 ? -3.597 -3.300 8.999 1.00 88.31 71 THR A CA 1
ATOM 565 C C . THR A 1 71 ? -4.595 -2.893 10.078 1.00 88.31 71 THR A C 1
ATOM 567 O O . THR A 1 71 ? -5.630 -3.531 10.233 1.00 88.31 71 THR A O 1
ATOM 570 N N . THR A 1 72 ? -4.362 -1.763 10.746 1.00 85.50 72 THR A N 1
ATOM 571 C CA . THR A 1 72 ? -5.291 -1.195 11.739 1.00 85.50 72 THR A CA 1
ATOM 572 C C . THR A 1 72 ? -6.682 -0.956 11.127 1.00 85.50 72 THR A C 1
ATOM 574 O O . THR A 1 72 ? -7.698 -1.388 11.668 1.00 85.50 72 THR A O 1
ATOM 577 N N . PHE A 1 73 ? -6.756 -0.364 9.931 1.00 83.12 73 PHE A N 1
ATOM 578 C CA . PHE A 1 73 ? -8.029 -0.212 9.217 1.00 83.12 73 PHE A CA 1
ATOM 579 C C . PHE A 1 73 ? -8.706 -1.552 8.887 1.00 83.12 73 PHE A C 1
ATOM 581 O O . PHE A 1 73 ? -9.918 -1.669 9.062 1.00 83.12 73 PHE A O 1
ATOM 588 N N . ALA A 1 74 ? -7.948 -2.558 8.447 1.00 86.38 74 ALA A N 1
ATOM 589 C CA . ALA A 1 74 ? -8.470 -3.871 8.071 1.00 86.38 74 ALA A CA 1
ATOM 590 C C . ALA A 1 74 ? -9.048 -4.649 9.265 1.00 86.38 74 ALA A C 1
ATOM 592 O O . ALA A 1 74 ? -10.073 -5.312 9.120 1.00 86.38 74 ALA A O 1
ATOM 593 N N . TYR A 1 75 ? -8.444 -4.522 10.450 1.00 84.12 75 TYR A N 1
ATOM 594 C CA . TYR A 1 75 ? -8.946 -5.131 11.689 1.00 84.12 75 TYR A CA 1
ATOM 595 C C . TYR A 1 75 ? -10.092 -4.343 12.342 1.00 84.12 75 TYR A C 1
ATOM 597 O O . TYR A 1 75 ? -10.584 -4.724 13.402 1.00 84.12 75 TYR A O 1
ATOM 605 N N . GLY A 1 76 ? -10.550 -3.250 11.722 1.00 73.25 76 GLY A N 1
ATOM 606 C CA . GLY A 1 76 ? -11.692 -2.483 12.213 1.00 73.25 76 GLY A CA 1
ATOM 607 C C . GLY A 1 76 ? -11.400 -1.655 13.467 1.00 73.25 76 GLY A C 1
ATOM 608 O O . GLY A 1 76 ? -12.329 -1.103 14.053 1.00 7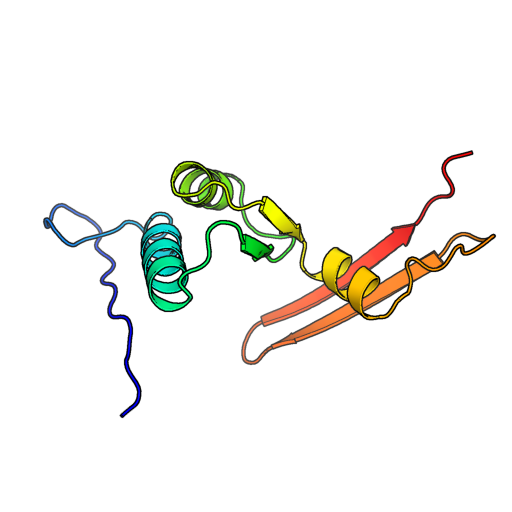3.25 76 GLY A O 1
ATOM 609 N N . THR A 1 77 ? -10.132 -1.472 13.853 1.00 65.81 77 THR A N 1
ATOM 610 C CA . THR A 1 77 ? -9.740 -0.595 14.974 1.00 65.81 77 THR A CA 1
ATOM 611 C C . THR A 1 77 ? -9.921 0.899 14.665 1.00 65.81 77 THR A C 1
ATOM 613 O O . THR A 1 77 ? -9.691 1.749 15.521 1.00 65.81 77 THR A O 1
ATOM 616 N N . ASN A 1 78 ? -10.447 1.243 13.481 1.00 61.56 78 ASN A N 1
ATOM 617 C CA . ASN A 1 78 ? -11.022 2.562 13.202 1.00 61.56 78 ASN A CA 1
ATOM 618 C C . ASN A 1 78 ? -12.461 2.743 13.737 1.00 61.56 78 ASN A C 1
ATOM 620 O O . ASN A 1 78 ? -13.072 3.792 13.517 1.00 61.56 78 ASN A O 1
ATOM 624 N N . ALA A 1 79 ? -13.024 1.751 14.439 1.00 56.25 79 ALA A N 1
AT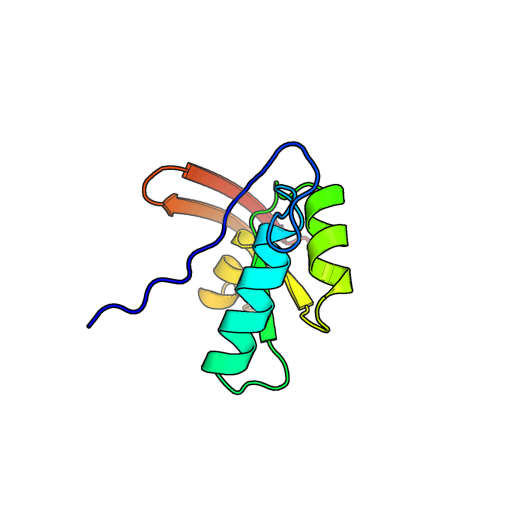OM 625 C CA . ALA A 1 79 ? -14.240 1.946 15.223 1.00 56.25 79 ALA A CA 1
ATOM 626 C C . ALA A 1 79 ? -14.077 3.185 16.120 1.00 56.25 79 ALA A C 1
ATOM 628 O O . ALA A 1 79 ? -12.967 3.508 16.547 1.00 56.25 79 ALA A O 1
ATOM 629 N N . LYS A 1 80 ? -15.169 3.925 16.333 1.00 57.22 80 LYS A N 1
ATOM 630 C CA . LYS A 1 80 ? -15.224 5.183 17.095 1.00 57.22 80 LYS A CA 1
ATOM 631 C C . LYS A 1 80 ? -14.871 4.939 18.569 1.00 57.22 80 LYS A C 1
ATOM 633 O O . LYS A 1 80 ? -15.748 4.966 19.425 1.00 57.22 80 LYS A O 1
ATOM 638 N N . ALA A 1 81 ? -13.608 4.640 18.847 1.00 57.66 81 ALA A N 1
ATOM 639 C CA . ALA A 1 81 ? -13.092 4.515 20.189 1.00 57.66 81 ALA A CA 1
ATOM 640 C C . ALA A 1 81 ? -13.255 5.882 20.850 1.00 57.66 81 ALA A C 1
ATOM 642 O O . ALA A 1 81 ? -12.797 6.900 20.332 1.00 57.66 81 ALA A O 1
ATOM 643 N N . THR A 1 82 ? -13.983 5.894 21.958 1.00 59.19 82 THR A N 1
ATOM 644 C CA . THR A 1 82 ? -14.178 7.059 22.823 1.00 59.19 82 THR A CA 1
ATOM 645 C C . THR A 1 82 ? -12.940 7.350 23.677 1.00 59.19 82 THR A C 1
ATOM 647 O O . THR A 1 82 ? -12.948 8.300 24.450 1.00 59.19 82 THR A O 1
ATOM 650 N N . GLU A 1 83 ? -11.888 6.540 23.529 1.00 66.69 83 GLU A N 1
ATOM 651 C CA . GLU A 1 83 ? -10.647 6.549 24.300 1.00 66.69 83 GLU A CA 1
ATOM 652 C C . GLU A 1 83 ? -9.435 6.441 23.360 1.00 66.69 83 GLU A C 1
ATOM 654 O O . GLU A 1 83 ? -9.562 5.982 22.218 1.00 66.69 83 GLU A O 1
ATOM 659 N N . GLU A 1 84 ? -8.264 6.870 23.839 1.00 70.56 84 GLU A N 1
ATOM 660 C CA . GLU A 1 84 ? -6.992 6.691 23.133 1.00 70.56 84 GLU A CA 1
ATOM 661 C C . GLU A 1 84 ? -6.739 5.202 22.883 1.00 70.56 84 GLU A C 1
ATOM 663 O O . GLU A 1 84 ? -6.715 4.385 23.806 1.00 70.56 84 GLU A O 1
ATOM 668 N N . LEU A 1 85 ? -6.541 4.841 21.616 1.00 76.44 85 LEU A N 1
ATOM 669 C CA . LEU A 1 85 ? -6.281 3.464 21.221 1.00 76.44 85 LEU A CA 1
ATOM 670 C C . LEU A 1 85 ? -4.816 3.334 20.805 1.00 76.44 85 LEU A C 1
ATOM 672 O O . LEU A 1 85 ? -4.394 3.918 19.804 1.00 76.44 85 LEU A O 1
ATOM 676 N N . SER A 1 86 ? -4.055 2.530 21.546 1.00 83.12 86 SER A N 1
ATOM 677 C CA . SER A 1 86 ? -2.740 2.068 21.106 1.00 83.12 86 SER A CA 1
ATOM 678 C C . SER A 1 86 ? -2.885 0.724 20.393 1.00 83.12 86 SER A C 1
ATOM 680 O O . SER A 1 86 ? -3.471 -0.224 20.911 1.00 83.12 86 SER A O 1
ATOM 682 N N . THR A 1 87 ? -2.391 0.647 19.160 1.00 83.69 87 THR A N 1
ATOM 683 C CA . THR A 1 87 ? -2.374 -0.573 18.348 1.00 83.69 87 THR A CA 1
ATOM 684 C C . THR A 1 87 ? -0.934 -1.009 18.144 1.00 83.69 87 THR A C 1
ATOM 686 O O . THR A 1 87 ? -0.104 -0.229 17.681 1.00 83.69 87 THR A O 1
ATOM 689 N N . LEU A 1 88 ? -0.647 -2.268 18.464 1.00 89.62 88 LEU A N 1
ATOM 690 C CA . LEU A 1 88 ? 0.631 -2.907 18.181 1.00 89.62 88 LEU A CA 1
ATOM 691 C C . LEU A 1 88 ? 0.454 -3.858 16.995 1.00 89.62 88 LEU A C 1
ATOM 693 O O . LEU A 1 88 ? -0.306 -4.822 17.075 1.00 89.62 88 LEU A O 1
ATOM 697 N N . VAL A 1 89 ? 1.141 -3.569 15.892 1.00 88.81 89 VAL A N 1
ATOM 698 C CA . VAL A 1 89 ? 1.101 -4.368 14.664 1.00 88.81 89 VAL A CA 1
ATOM 699 C C . VAL A 1 89 ? 2.373 -5.199 14.562 1.00 88.81 89 VAL A C 1
ATOM 701 O O . VAL A 1 89 ? 3.474 -4.645 14.564 1.00 88.81 89 VAL A O 1
ATOM 704 N N . PHE A 1 90 ? 2.199 -6.514 14.435 1.00 90.06 90 PHE A N 1
ATOM 705 C CA . PHE A 1 90 ? 3.256 -7.468 14.111 1.00 90.06 90 PHE A CA 1
ATOM 706 C C . PHE A 1 90 ? 3.096 -7.917 12.659 1.00 90.06 90 PHE A C 1
ATOM 708 O O . PHE A 1 90 ? 2.118 -8.580 12.317 1.00 90.06 90 PHE A O 1
ATOM 715 N N . ASP A 1 91 ? 4.055 -7.548 11.821 1.00 86.81 91 ASP A N 1
ATOM 716 C CA . ASP A 1 91 ? 4.128 -7.907 10.408 1.00 86.81 91 ASP A CA 1
ATOM 717 C C . ASP A 1 91 ? 5.351 -8.819 10.219 1.00 86.81 91 ASP A C 1
ATOM 719 O O . ASP A 1 91 ? 6.502 -8.375 10.228 1.00 86.81 91 ASP A O 1
ATOM 723 N N . LEU A 1 92 ? 5.090 -10.129 10.222 1.00 88.12 92 LEU A N 1
ATOM 724 C CA . LEU A 1 92 ? 6.094 -11.191 10.317 1.00 88.12 92 LEU A CA 1
ATOM 725 C C . LEU A 1 92 ? 6.164 -11.970 9.002 1.00 88.12 92 LEU A C 1
ATOM 727 O O . LEU A 1 92 ? 5.684 -13.100 8.909 1.00 88.12 92 LEU A O 1
ATOM 731 N N . ASP A 1 93 ? 6.787 -11.362 8.000 1.00 83.50 93 ASP A N 1
ATOM 732 C CA . ASP A 1 93 ? 6.976 -11.973 6.689 1.00 83.50 93 ASP A CA 1
ATOM 733 C C . ASP A 1 93 ? 8.287 -12.774 6.604 1.00 83.50 93 ASP A C 1
ATOM 735 O O . ASP A 1 93 ? 9.142 -12.731 7.490 1.00 83.50 93 ASP A O 1
ATOM 739 N N . CYS A 1 94 ? 8.448 -13.549 5.523 1.00 72.44 94 CYS A N 1
ATOM 740 C CA . CYS A 1 94 ? 9.450 -14.617 5.343 1.00 72.44 94 CYS A CA 1
ATOM 741 C C . CYS A 1 94 ? 10.924 -14.149 5.204 1.00 72.44 94 CYS A C 1
ATOM 743 O O . CYS A 1 94 ? 11.737 -14.796 4.549 1.00 72.44 94 CYS A O 1
ATOM 745 N N . GLY A 1 95 ? 11.284 -13.017 5.804 1.00 80.25 95 GLY A N 1
ATOM 746 C CA . GLY A 1 95 ? 12.640 -12.464 5.783 1.00 80.25 95 GLY A CA 1
ATOM 747 C C . GLY A 1 95 ? 12.767 -11.069 6.392 1.00 80.25 95 GLY A C 1
ATOM 748 O O . GLY A 1 95 ? 13.885 -10.594 6.572 1.00 80.25 95 GLY A O 1
ATOM 749 N N . ILE A 1 96 ? 11.650 -10.411 6.718 1.00 80.62 96 ILE A N 1
ATOM 750 C CA . ILE A 1 96 ? 11.625 -9.102 7.370 1.00 80.62 96 ILE A CA 1
ATOM 751 C C . ILE A 1 96 ? 10.534 -9.132 8.442 1.00 80.62 96 ILE A C 1
ATOM 753 O O . ILE A 1 96 ? 9.393 -9.493 8.164 1.00 80.62 96 ILE A O 1
ATOM 757 N N . HIS A 1 97 ? 10.898 -8.741 9.663 1.00 86.81 97 HIS A N 1
ATOM 758 C CA . HIS A 1 97 ? 9.987 -8.666 10.800 1.00 86.81 97 HIS A CA 1
ATOM 759 C C . HIS A 1 97 ? 9.803 -7.203 11.199 1.00 86.81 97 HIS A C 1
ATOM 761 O O . HIS A 1 97 ? 10.727 -6.582 11.726 1.00 86.81 97 HIS A O 1
ATOM 767 N N . ASN A 1 98 ? 8.613 -6.655 10.958 1.00 85.38 98 ASN A N 1
ATOM 768 C CA . ASN A 1 98 ? 8.275 -5.279 11.298 1.00 85.38 98 ASN A CA 1
ATOM 769 C C . ASN A 1 98 ? 7.356 -5.262 12.518 1.00 85.38 98 ASN A C 1
ATOM 771 O O . ASN A 1 98 ? 6.344 -5.960 12.572 1.00 85.38 98 ASN A O 1
ATOM 775 N N . VAL A 1 99 ? 7.690 -4.415 13.487 1.00 89.25 99 VAL A N 1
ATOM 776 C CA . VAL A 1 99 ? 6.830 -4.126 14.635 1.00 89.25 99 VAL A CA 1
ATOM 777 C C . VAL A 1 99 ? 6.534 -2.637 14.624 1.00 89.25 99 VAL A C 1
ATOM 779 O O . VAL A 1 99 ? 7.444 -1.820 14.494 1.00 89.25 99 VAL A O 1
ATOM 782 N N . SER A 1 100 ? 5.260 -2.268 14.701 1.00 89.00 100 SER A N 1
ATOM 783 C CA . SER A 1 100 ? 4.827 -0.869 14.681 1.00 89.00 100 SER A CA 1
ATOM 784 C C . SER A 1 100 ? 3.849 -0.594 15.811 1.00 89.00 100 SER A C 1
ATOM 786 O O . SER A 1 100 ? 2.886 -1.335 15.992 1.00 89.00 100 SER A O 1
ATOM 788 N N . VAL A 1 101 ? 4.080 0.497 16.539 1.00 89.12 101 VAL A N 1
ATOM 789 C CA . VAL A 1 101 ? 3.135 1.043 17.517 1.00 89.12 101 VAL A CA 1
ATOM 790 C C . VAL A 1 101 ? 2.427 2.222 16.865 1.00 89.12 101 VAL A C 1
ATOM 792 O O . VAL A 1 101 ? 3.074 3.151 16.386 1.00 89.12 101 VAL A O 1
ATOM 795 N N . LEU A 1 102 ? 1.102 2.180 16.840 1.00 86.31 102 LEU A N 1
ATOM 796 C CA . LEU A 1 102 ? 0.252 3.270 16.386 1.00 86.31 102 LEU A CA 1
ATOM 797 C C . LEU A 1 102 ? -0.545 3.779 17.575 1.00 86.31 102 LEU A C 1
ATOM 799 O O . LEU A 1 102 ? -1.236 3.004 18.231 1.00 86.31 102 LEU A O 1
ATOM 803 N N . MET A 1 103 ? -0.455 5.074 17.841 1.00 83.62 103 MET A N 1
ATOM 804 C CA . MET A 1 103 ? -1.267 5.741 18.853 1.00 83.62 103 MET A CA 1
ATOM 805 C C . MET A 1 103 ? -2.285 6.604 18.122 1.00 83.62 103 MET A C 1
ATOM 807 O O . MET A 1 103 ? -1.925 7.411 17.262 1.00 83.62 103 MET A O 1
ATOM 811 N N . LYS A 1 104 ? -3.566 6.368 18.397 1.00 73.88 104 LYS A N 1
ATOM 812 C CA . LYS A 1 104 ? -4.648 7.210 17.904 1.00 73.88 104 LYS A CA 1
ATOM 813 C C . LYS A 1 104 ? -4.988 8.228 18.981 1.00 73.88 104 LYS A C 1
ATOM 815 O O . LYS A 1 104 ? -5.682 7.894 19.941 1.00 73.88 104 LYS A O 1
ATOM 820 N N . ASP A 1 105 ? -4.541 9.456 18.763 1.00 70.00 105 ASP A N 1
ATOM 821 C CA . ASP A 1 105 ? -4.930 10.593 19.587 1.00 70.00 105 ASP A CA 1
ATOM 822 C C . ASP A 1 105 ? -6.356 11.020 19.217 1.00 70.00 105 ASP A C 1
ATOM 824 O O . ASP A 1 105 ? -6.720 11.105 18.036 1.00 70.00 105 ASP A O 1
ATOM 828 N N . LEU A 1 106 ? -7.186 11.305 20.221 1.00 60.50 106 LEU A N 1
ATOM 829 C CA . LEU A 1 106 ? -8.446 12.001 19.986 1.00 60.50 106 LEU A CA 1
ATOM 830 C C . LEU A 1 106 ? -8.125 13.439 19.564 1.00 60.50 106 LEU A C 1
ATOM 832 O O . LEU A 1 106 ? -7.737 14.264 20.391 1.00 60.50 106 LEU A O 1
ATOM 836 N N . LEU A 1 107 ? -8.328 13.759 18.283 1.00 60.09 107 LEU A N 1
ATOM 837 C CA . LEU A 1 107 ? -8.541 15.149 17.889 1.00 60.09 107 LEU A CA 1
ATOM 838 C C . LEU A 1 107 ? -9.800 15.625 18.631 1.00 60.09 107 LEU A C 1
ATOM 840 O O . LEU A 1 107 ? -10.898 15.148 18.340 1.00 60.09 107 LEU A O 1
ATOM 844 N N . LYS A 1 108 ? -9.611 16.484 19.637 1.00 45.22 108 LYS A N 1
ATOM 845 C CA . LYS A 1 108 ? -10.698 17.249 20.259 1.00 45.22 108 LYS A CA 1
ATOM 846 C C . LYS A 1 108 ? -11.338 18.189 19.245 1.00 45.22 108 LYS A C 1
ATOM 848 O O . LYS A 1 108 ? -10.586 18.748 18.415 1.00 45.22 108 LYS A O 1
#

Secondary structure (DSSP, 8-state):
-PPP----B-SS--TT-B-HHHHHHHHHHHHHHHHT-S--EEEE-TT--HHHHHHHHTT---EEEEHHHHHHHHTTTTS--SS-EEEEEEEE-SS-EEEEEEEE----

Radius of gyration: 17.61 Å; chains: 1; bounding box: 41×40×47 Å